Protein AF-K2D8T0-F1 (afdb_monomer)

pLDDT: mean 91.66, std 6.54, range [61.44, 98.5]

Solvent-accessible surface area (backbone atoms only — not comparable to full-atom values): 7777 Å² total; per-residue (Å²): 97,67,28,12,24,49,41,68,53,73,44,98,65,70,32,26,31,49,27,33,19,80,83,37,53,93,60,55,58,32,42,36,39,32,32,23,34,76,63,71,63,53,71,68,39,77,47,49,63,88,61,80,54,50,40,72,18,40,54,71,72,29,89,64,78,94,46,67,41,71,48,74,41,28,38,44,44,76,86,66,28,23,41,36,51,51,66,81,67,52,57,79,94,51,39,65,63,53,41,52,51,48,53,52,48,50,53,54,49,23,65,73,68,76,38,88,77,82,62,71,86,84,52,92,52,57,93,45,98,52,83,70,67,39,83,95

Sequence (136 aa):
MDGIVVSIPTLWSGDYSVQVTADGQMQKWIYETEHLINPTVK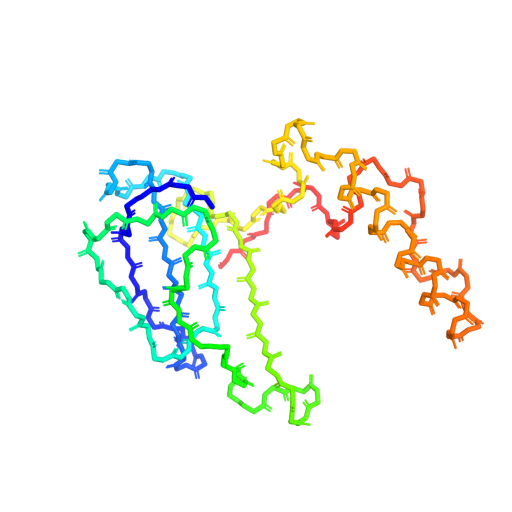VGDRVTAGQIVGEVSDFNHGAPPGFGTVEIGILKGGNPPEHVCPFAYLDPSIKEEVFAKIKAFYKSWEEYQDDTALYNEGEEIPGCLKLDPIKG

Mean predicted aligned error: 4.52 Å

Radius of gyration: 16.31 Å; Cα contacts (8 Å, |Δi|>4): 243; chains: 1; bounding box: 38×35×42 Å

Foldseek 3Di:
DWFFFQDWDQDPLRWTKTWGDHDSHDDQKIKIKPQFDPAPDDRGDIDDPPDDGGHFHCSNQDPPGPDGDIDIFIFGHDVQTWTFQCLVVDDPVCNVVVLVVLLVVLVVVCVVVVHNPPDDSPDPRRPDPDGDTHGD

Secondary structure (DSSP, 8-state):
--EEEEE-PBPTTS-EEEEEESSSS--SEEEEEEEEES-S--TT-EE-TT----EEB-TTT-SSTT--B-EEEEEESSSSPEEE-GGGG--HHHHHHHHHHHHHHHHHHHHHHT-TTSS-TT-SSTT-S-SS-EE-

Structure (mmCIF, N/CA/C/O backbone):
data_AF-K2D8T0-F1
#
_entry.id   AF-K2D8T0-F1
#
loop_
_atom_site.group_PDB
_atom_site.id
_atom_site.type_symbol
_atom_site.label_atom_id
_atom_site.label_alt_id
_atom_site.label_comp_id
_atom_site.label_asym_id
_atom_site.label_entity_id
_atom_site.label_seq_id
_atom_site.pdbx_PDB_ins_code
_atom_site.Cartn_x
_atom_site.Cartn_y
_atom_site.Cartn_z
_atom_site.occupancy
_atom_site.B_iso_or_equiv
_atom_site.auth_seq_id
_atom_site.auth_comp_id
_atom_site.auth_asym_id
_atom_site.auth_atom_id
_atom_site.pdbx_PDB_model_num
ATOM 1 N N . MET A 1 1 ? -3.055 3.503 -8.551 1.00 82.88 1 MET A N 1
ATOM 2 C CA . MET A 1 1 ? -1.868 4.277 -8.948 1.00 82.88 1 MET A CA 1
ATOM 3 C C . MET A 1 1 ? -1.549 3.933 -10.391 1.00 82.88 1 MET A C 1
ATOM 5 O O . MET A 1 1 ? -1.774 2.794 -10.781 1.00 82.88 1 MET A O 1
ATOM 9 N N . ASP A 1 2 ? -1.095 4.913 -11.165 1.00 93.56 2 ASP A N 1
ATOM 10 C CA . ASP A 1 2 ? -0.615 4.692 -12.528 1.00 93.56 2 ASP A CA 1
ATOM 11 C C . ASP A 1 2 ? 0.903 4.516 -12.493 1.00 93.56 2 ASP A C 1
ATOM 13 O O . ASP A 1 2 ? 1.599 5.256 -11.795 1.00 93.56 2 ASP A O 1
ATOM 17 N N . GLY A 1 3 ? 1.433 3.563 -13.254 1.00 96.50 3 GLY A N 1
ATOM 18 C CA . GLY A 1 3 ? 2.870 3.316 -13.265 1.00 96.50 3 GLY A CA 1
ATOM 19 C C . GLY A 1 3 ? 3.273 2.118 -14.104 1.00 96.50 3 GLY A C 1
ATOM 20 O O . GLY A 1 3 ? 2.527 1.663 -14.972 1.00 96.50 3 GLY A O 1
ATOM 21 N N . ILE A 1 4 ? 4.484 1.633 -13.869 1.00 98.25 4 ILE A N 1
ATOM 22 C CA . ILE A 1 4 ? 5.071 0.473 -14.530 1.00 98.25 4 ILE A CA 1
ATOM 23 C C . ILE A 1 4 ? 5.578 -0.484 -13.452 1.00 98.25 4 ILE A C 1
ATOM 25 O O . ILE A 1 4 ? 6.258 -0.068 -12.512 1.00 98.25 4 ILE A O 1
ATOM 29 N N . VAL A 1 5 ? 5.236 -1.765 -13.584 1.00 98.12 5 VAL A N 1
ATOM 30 C CA . VAL A 1 5 ? 5.674 -2.811 -12.655 1.00 98.12 5 VAL A CA 1
ATOM 31 C C . VAL A 1 5 ? 7.193 -2.934 -12.732 1.00 98.12 5 VAL A C 1
ATOM 33 O O . VAL A 1 5 ? 7.738 -3.257 -13.788 1.00 98.12 5 VAL A O 1
ATOM 36 N N . VAL A 1 6 ? 7.879 -2.688 -11.620 1.00 97.12 6 VAL A N 1
ATOM 37 C CA . VAL A 1 6 ? 9.345 -2.731 -11.538 1.00 97.12 6 VAL A CA 1
ATOM 38 C C . VAL A 1 6 ? 9.856 -4.065 -10.999 1.00 97.12 6 VAL A C 1
ATOM 40 O O . VAL A 1 6 ? 10.945 -4.505 -11.363 1.00 97.12 6 VAL A O 1
ATOM 43 N N . SER A 1 7 ? 9.078 -4.725 -10.143 1.00 96.44 7 SER A N 1
ATOM 44 C CA . SER A 1 7 ? 9.463 -5.978 -9.498 1.00 96.44 7 SER A CA 1
ATOM 45 C C . SER A 1 7 ? 8.228 -6.745 -9.031 1.00 96.44 7 SER A C 1
ATOM 47 O O . SER A 1 7 ? 7.185 -6.145 -8.767 1.00 96.44 7 SER A O 1
ATOM 49 N N . ILE A 1 8 ? 8.353 -8.070 -8.943 1.00 97.31 8 ILE A N 1
ATOM 50 C CA . ILE A 1 8 ? 7.348 -8.949 -8.334 1.00 97.31 8 ILE A CA 1
ATOM 51 C C . ILE A 1 8 ? 8.069 -9.959 -7.423 1.00 97.31 8 ILE A C 1
ATOM 53 O O . ILE A 1 8 ? 8.275 -11.106 -7.834 1.00 97.31 8 ILE A O 1
ATOM 57 N N . PRO A 1 9 ? 8.588 -9.545 -6.249 1.00 95.00 9 PRO A N 1
ATOM 58 C CA . PRO A 1 9 ? 9.289 -10.468 -5.366 1.00 95.00 9 PRO A CA 1
ATOM 59 C C . PRO A 1 9 ? 8.322 -11.472 -4.726 1.00 95.00 9 PRO A C 1
ATOM 61 O O . PRO A 1 9 ? 7.171 -11.152 -4.429 1.00 95.00 9 PRO A O 1
ATOM 64 N N . THR A 1 10 ? 8.816 -12.688 -4.487 1.00 95.12 10 THR A N 1
ATOM 65 C CA . THR A 1 10 ? 8.146 -13.666 -3.622 1.00 95.12 10 THR A CA 1
ATOM 66 C C . THR A 1 10 ? 8.444 -13.331 -2.165 1.00 95.12 10 THR A C 1
ATOM 68 O O . THR A 1 10 ? 9.605 -13.143 -1.792 1.00 95.12 10 THR A O 1
ATOM 71 N N . LEU A 1 11 ? 7.396 -13.260 -1.357 1.00 91.25 11 LEU A N 1
ATOM 72 C CA . LEU A 1 11 ? 7.440 -12.982 0.070 1.00 91.25 11 LEU A CA 1
ATOM 73 C C . LEU A 1 11 ? 7.747 -14.258 0.859 1.00 91.25 11 LEU A C 1
ATOM 75 O O . LEU A 1 11 ? 7.688 -15.375 0.340 1.00 91.25 11 LEU A O 1
ATOM 79 N N . TRP A 1 12 ? 8.073 -14.109 2.142 1.00 88.94 12 TRP A N 1
ATOM 80 C CA . TRP A 1 12 ? 8.379 -15.248 3.017 1.00 88.94 12 TRP A CA 1
ATOM 81 C C . TRP A 1 12 ? 7.191 -16.217 3.166 1.00 88.94 12 TRP A C 1
ATOM 83 O O . TRP A 1 12 ? 7.395 -17.411 3.378 1.00 88.94 12 TRP A O 1
ATOM 93 N N . SER A 1 13 ? 5.967 -15.702 3.024 1.00 89.38 13 SER A N 1
ATOM 94 C CA . SER A 1 13 ? 4.689 -16.422 3.003 1.00 89.38 13 SER A CA 1
ATOM 95 C C . SER A 1 13 ? 4.474 -17.246 1.728 1.00 89.38 13 SER A C 1
ATOM 97 O O . SER A 1 13 ? 3.559 -18.062 1.682 1.00 89.38 13 SER A O 1
ATOM 99 N N . GLY A 1 14 ? 5.310 -17.068 0.698 1.00 91.88 14 GLY A N 1
ATOM 100 C CA . GLY A 1 14 ? 5.203 -17.746 -0.597 1.00 91.88 14 GLY A CA 1
ATOM 101 C C . GLY A 1 14 ? 4.276 -17.056 -1.605 1.00 91.88 14 GLY A C 1
ATOM 102 O O . GLY A 1 14 ? 4.254 -17.455 -2.768 1.00 91.88 14 GLY A O 1
ATOM 103 N N . ASP A 1 15 ? 3.554 -16.017 -1.182 1.00 94.56 15 ASP A N 1
ATOM 104 C CA . ASP A 1 15 ? 2.809 -15.107 -2.056 1.00 94.56 15 ASP A CA 1
ATOM 105 C C . ASP A 1 15 ? 3.709 -13.988 -2.610 1.00 94.56 15 ASP A C 1
ATOM 107 O O . ASP A 1 15 ? 4.928 -13.992 -2.423 1.00 94.56 15 ASP A O 1
ATOM 111 N N . TYR A 1 16 ? 3.136 -13.078 -3.392 1.00 96.31 16 TYR A N 1
ATOM 112 C CA . TYR A 1 16 ? 3.865 -12.077 -4.164 1.00 96.31 16 TYR A CA 1
ATOM 113 C C . TYR A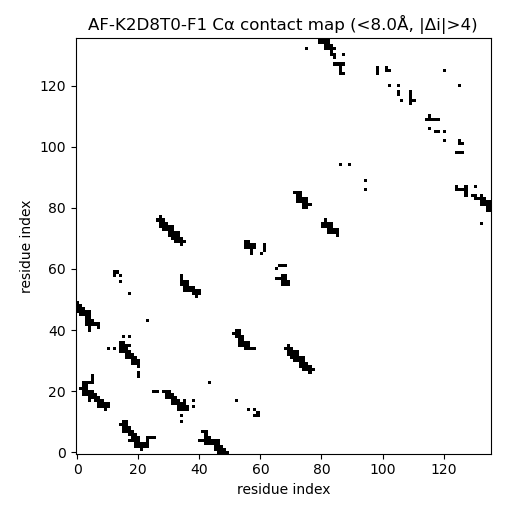 1 16 ? 3.544 -10.655 -3.703 1.00 96.31 16 TYR A C 1
ATOM 115 O O . TYR A 1 16 ? 2.414 -10.350 -3.323 1.00 96.31 16 TYR A O 1
ATOM 123 N N . SER A 1 17 ? 4.532 -9.770 -3.827 1.00 95.69 17 SER A N 1
ATOM 124 C CA . SER A 1 17 ? 4.334 -8.318 -3.805 1.00 95.69 17 SER A CA 1
ATOM 125 C C . SER A 1 17 ? 4.438 -7.784 -5.227 1.00 95.69 17 SER A C 1
ATOM 127 O O . SER A 1 17 ? 5.357 -8.147 -5.952 1.00 95.69 17 SER A O 1
ATOM 129 N N . VAL A 1 18 ? 3.498 -6.953 -5.672 1.00 97.56 18 VAL A N 1
ATOM 130 C CA . VAL A 1 18 ? 3.595 -6.249 -6.959 1.00 97.56 18 VAL A CA 1
ATOM 131 C C . VAL A 1 18 ? 4.089 -4.837 -6.693 1.00 97.56 18 VAL A C 1
ATOM 133 O O . VAL A 1 18 ? 3.384 -4.031 -6.092 1.00 97.56 18 VAL A O 1
ATOM 136 N N . GLN A 1 19 ? 5.293 -4.533 -7.173 1.00 96.38 19 GLN A N 1
ATOM 137 C CA . GLN A 1 19 ? 5.965 -3.256 -6.956 1.00 96.38 19 GLN A CA 1
ATOM 138 C C . GLN A 1 19 ? 5.929 -2.399 -8.218 1.00 96.38 19 GLN A C 1
ATOM 140 O O . GLN A 1 19 ? 6.274 -2.861 -9.310 1.00 96.38 19 GLN A O 1
ATOM 145 N N . VAL A 1 20 ? 5.543 -1.133 -8.076 1.00 97.12 20 VAL A N 1
ATOM 146 C CA . VAL A 1 20 ? 5.295 -0.215 -9.193 1.00 97.12 20 VAL A CA 1
ATOM 147 C C . VAL A 1 20 ? 6.028 1.110 -8.972 1.00 97.12 20 VAL A C 1
ATOM 149 O O . VAL A 1 20 ? 6.014 1.677 -7.876 1.00 97.12 20 VAL A O 1
ATOM 152 N N . THR A 1 21 ? 6.637 1.636 -10.036 1.00 96.31 21 THR A N 1
ATOM 153 C CA . THR A 1 21 ? 7.234 2.982 -10.083 1.00 96.31 21 THR A CA 1
ATOM 154 C C . THR A 1 21 ? 6.739 3.749 -11.307 1.00 96.31 21 THR A C 1
ATOM 156 O O . THR A 1 21 ? 6.155 3.178 -12.227 1.00 96.31 21 THR A O 1
ATOM 159 N N . ALA A 1 22 ? 6.942 5.067 -11.335 1.00 94.19 22 ALA A N 1
ATOM 160 C CA . ALA A 1 22 ? 6.437 5.905 -12.425 1.00 94.19 22 ALA A CA 1
ATOM 161 C C . ALA A 1 22 ? 7.091 5.593 -13.790 1.00 94.19 22 ALA A C 1
ATOM 163 O O . ALA A 1 22 ? 6.438 5.706 -14.829 1.00 94.19 22 ALA A O 1
ATOM 164 N N . ASP A 1 23 ? 8.368 5.200 -13.794 1.00 94.56 23 ASP A N 1
ATOM 165 C CA . ASP A 1 23 ? 9.189 4.989 -14.995 1.00 94.56 23 ASP A CA 1
ATOM 166 C C . ASP A 1 23 ? 9.621 3.528 -15.212 1.00 94.56 23 ASP A C 1
ATOM 168 O O . ASP A 1 23 ? 10.319 3.230 -16.184 1.00 94.56 23 ASP A O 1
ATOM 172 N N . GLY A 1 24 ? 9.210 2.611 -14.331 1.00 93.69 24 GLY A N 1
ATOM 173 C CA . GLY A 1 24 ? 9.580 1.197 -14.400 1.00 93.69 24 GLY A CA 1
ATOM 174 C C . GLY A 1 24 ? 11.038 0.922 -14.037 1.00 93.69 24 GLY A C 1
ATOM 175 O O . GLY A 1 24 ? 11.531 -0.173 -14.298 1.00 93.69 24 GLY A O 1
ATOM 176 N N . GLN A 1 25 ? 11.742 1.900 -13.464 1.00 93.88 25 GLN A N 1
ATOM 177 C CA . GLN A 1 25 ? 13.068 1.718 -12.882 1.00 93.88 25 GLN A CA 1
ATOM 178 C C . GLN A 1 25 ? 12.957 1.553 -11.371 1.00 93.88 25 GLN A C 1
ATOM 180 O O . GLN A 1 25 ? 12.008 2.030 -10.748 1.00 93.88 25 GLN A O 1
ATOM 185 N N . MET A 1 26 ? 13.932 0.872 -10.765 1.00 90.56 26 MET A N 1
ATOM 186 C CA . MET A 1 26 ? 13.991 0.753 -9.310 1.00 90.56 26 MET A CA 1
ATOM 187 C C . MET A 1 26 ? 14.303 2.123 -8.711 1.00 90.56 26 MET A C 1
ATOM 189 O O . MET A 1 26 ? 15.309 2.747 -9.054 1.00 90.56 26 MET A O 1
ATOM 193 N N . GLN A 1 27 ? 13.431 2.600 -7.827 1.00 90.38 27 GLN A N 1
ATOM 194 C CA . GLN A 1 27 ? 13.519 3.937 -7.251 1.00 90.38 27 GLN A CA 1
ATOM 195 C C . GLN A 1 27 ? 13.603 3.882 -5.730 1.00 90.38 27 GLN A C 1
ATOM 197 O O . GLN A 1 27 ? 13.371 2.860 -5.097 1.00 90.38 27 GLN A O 1
ATOM 202 N N . LYS A 1 28 ? 13.912 5.034 -5.129 1.00 90.62 28 LYS A N 1
ATOM 203 C CA . LYS A 1 28 ? 13.811 5.203 -3.676 1.00 90.62 28 LYS A CA 1
ATOM 204 C C . LYS A 1 28 ? 12.373 5.162 -3.175 1.00 90.62 28 LYS A C 1
ATOM 206 O O . LYS A 1 28 ? 12.204 5.037 -1.979 1.00 90.62 28 LYS A O 1
ATOM 211 N N . TRP A 1 29 ? 11.381 5.354 -4.034 1.00 93.38 29 TRP A N 1
ATOM 212 C CA . TRP A 1 29 ? 9.976 5.346 -3.656 1.00 93.38 29 TRP A CA 1
ATOM 213 C C . TRP A 1 29 ? 9.256 4.365 -4.559 1.00 93.38 29 TRP A C 1
ATOM 215 O O . TRP A 1 29 ? 9.294 4.518 -5.780 1.00 93.38 29 TRP A O 1
ATOM 225 N N . ILE A 1 30 ? 8.657 3.346 -3.963 1.00 95.12 30 ILE A N 1
ATOM 226 C CA . ILE A 1 30 ? 7.998 2.261 -4.683 1.00 95.12 30 ILE A CA 1
ATOM 227 C C . ILE A 1 30 ? 6.643 2.060 -4.027 1.00 95.12 30 ILE A C 1
ATOM 229 O O . ILE A 1 30 ? 6.554 1.975 -2.806 1.00 95.12 30 ILE A O 1
ATOM 233 N N . TYR A 1 31 ? 5.591 2.019 -4.836 1.00 94.88 31 TYR A N 1
ATOM 234 C CA . TYR A 1 31 ? 4.288 1.578 -4.358 1.00 94.88 31 TYR A CA 1
ATOM 235 C C . TYR A 1 31 ? 4.232 0.061 -4.440 1.00 94.88 31 TYR A C 1
ATOM 237 O O . TYR A 1 31 ? 4.665 -0.503 -5.448 1.00 94.88 31 TYR A O 1
ATOM 245 N N . GLU A 1 32 ? 3.669 -0.582 -3.428 1.00 94.19 32 GLU A N 1
ATOM 246 C CA . GLU A 1 32 ? 3.516 -2.029 -3.424 1.00 94.19 32 GLU A CA 1
ATOM 247 C C . GLU A 1 32 ? 2.114 -2.483 -3.037 1.00 94.19 32 GLU A C 1
ATOM 249 O O . GLU A 1 32 ? 1.357 -1.794 -2.347 1.00 94.19 32 GLU A O 1
ATOM 254 N N . THR A 1 33 ? 1.776 -3.671 -3.519 1.00 95.50 33 THR A N 1
ATOM 255 C CA . THR A 1 33 ? 0.599 -4.430 -3.107 1.00 95.50 33 THR A CA 1
ATOM 256 C C . THR A 1 33 ? 1.059 -5.844 -2.782 1.00 95.50 33 THR A C 1
ATOM 258 O O . THR A 1 33 ? 1.440 -6.583 -3.691 1.00 95.50 33 THR A O 1
ATOM 261 N N . GLU A 1 34 ? 1.078 -6.184 -1.498 1.00 93.50 34 GLU A N 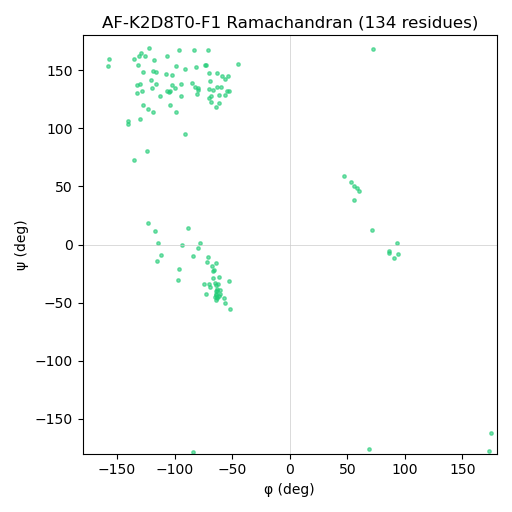1
ATOM 262 C CA . GLU A 1 34 ? 1.584 -7.449 -0.962 1.00 93.50 34 GLU A CA 1
ATOM 263 C C . GLU A 1 34 ? 0.482 -8.476 -0.735 1.00 93.50 34 GLU A C 1
ATOM 265 O O . GLU A 1 34 ? -0.711 -8.161 -0.741 1.00 93.50 34 GLU A O 1
ATOM 270 N N . HIS A 1 35 ? 0.917 -9.715 -0.507 1.00 94.81 35 HIS A N 1
ATOM 271 C CA . HIS A 1 35 ? 0.060 -10.873 -0.282 1.00 94.81 35 HIS A CA 1
ATOM 272 C C . HIS A 1 35 ? -0.894 -11.115 -1.448 1.00 94.81 35 HIS A C 1
ATOM 274 O O . HIS A 1 35 ? -2.094 -11.321 -1.284 1.00 94.81 35 HIS A O 1
ATOM 280 N N . LEU A 1 36 ? -0.336 -11.109 -2.660 1.00 95.81 36 LEU A N 1
ATOM 281 C CA . LEU A 1 36 ? -1.045 -11.485 -3.874 1.00 95.81 36 LEU A CA 1
ATOM 282 C C . LEU A 1 36 ? -0.671 -12.899 -4.317 1.00 95.81 36 LEU A C 1
ATOM 284 O O . LEU A 1 36 ? 0.502 -13.263 -4.368 1.00 95.81 36 LEU A O 1
ATOM 288 N N . ILE A 1 37 ? -1.664 -13.676 -4.726 1.00 95.25 37 ILE A N 1
ATOM 289 C CA . ILE A 1 37 ? -1.502 -14.897 -5.518 1.00 95.25 37 ILE A CA 1
ATOM 290 C C . ILE A 1 37 ? -1.961 -14.638 -6.955 1.00 95.25 37 ILE A C 1
ATOM 292 O O . ILE A 1 37 ? -2.650 -13.659 -7.240 1.00 95.25 37 ILE A O 1
ATOM 296 N N . ASN A 1 38 ? -1.543 -15.503 -7.880 1.00 96.25 38 ASN A N 1
ATOM 297 C CA . ASN A 1 38 ? -1.901 -15.423 -9.300 1.00 96.25 38 ASN A CA 1
ATOM 298 C C . ASN A 1 38 ? -1.746 -14.007 -9.914 1.00 96.25 38 ASN A C 1
ATOM 300 O O . ASN A 1 38 ? -2.732 -13.458 -10.415 1.00 96.25 38 ASN A O 1
ATOM 304 N N . PRO A 1 39 ? -0.543 -13.386 -9.895 1.00 97.12 39 PRO A N 1
ATOM 305 C CA . PRO A 1 39 ? -0.361 -12.058 -10.476 1.00 97.12 39 PRO A CA 1
ATOM 306 C C . PRO A 1 39 ? -0.827 -12.005 -11.937 1.00 97.12 39 PRO A C 1
ATOM 308 O O . PRO A 1 39 ? -0.468 -12.856 -12.753 1.00 97.12 39 PRO A O 1
ATOM 311 N N . THR A 1 40 ? -1.610 -10.985 -12.280 1.00 97.94 40 THR A N 1
ATOM 312 C CA . THR A 1 40 ? -2.152 -10.774 -13.637 1.00 97.94 40 THR A CA 1
ATOM 313 C C . THR A 1 40 ? -1.271 -9.855 -14.487 1.00 97.94 40 THR A C 1
ATOM 315 O O . THR A 1 40 ? -1.585 -9.576 -15.645 1.00 97.94 40 THR A O 1
ATOM 318 N N . VAL A 1 41 ? -0.165 -9.380 -13.912 1.00 97.88 41 VAL A N 1
ATOM 319 C CA . VAL A 1 41 ? 0.812 -8.466 -14.510 1.00 97.88 41 VAL A CA 1
ATOM 320 C C . VAL A 1 41 ? 2.218 -9.058 -14.429 1.00 97.88 41 VAL A C 1
ATOM 322 O O . VAL A 1 41 ? 2.488 -9.960 -13.637 1.00 97.88 41 VAL A O 1
ATOM 325 N N . LYS A 1 42 ? 3.138 -8.530 -15.235 1.00 97.94 42 LYS A N 1
ATOM 326 C CA . LYS A 1 42 ? 4.573 -8.863 -15.199 1.00 97.94 42 LYS A CA 1
ATOM 327 C C . LYS A 1 42 ? 5.422 -7.595 -15.175 1.00 97.94 42 LYS A C 1
ATOM 329 O O . LYS A 1 42 ? 4.960 -6.517 -15.540 1.00 97.94 42 LYS A O 1
ATOM 334 N N . VAL A 1 43 ? 6.688 -7.739 -14.783 1.00 98.25 43 VAL A N 1
ATOM 335 C CA . VAL A 1 43 ? 7.672 -6.646 -14.816 1.00 98.25 43 VAL A CA 1
ATOM 336 C C . VAL A 1 43 ? 7.716 -6.001 -16.206 1.00 98.25 43 VAL A C 1
ATOM 338 O O . VAL A 1 43 ? 7.792 -6.694 -17.222 1.00 98.25 43 VAL A O 1
ATOM 341 N N . GLY A 1 44 ? 7.665 -4.670 -16.236 1.00 98.12 44 GLY A N 1
ATOM 342 C CA . GLY A 1 44 ? 7.606 -3.854 -17.447 1.00 98.12 44 GLY A CA 1
ATOM 343 C C . GLY A 1 44 ? 6.192 -3.533 -17.937 1.00 98.12 44 GLY A C 1
ATOM 344 O O . GLY A 1 44 ? 6.047 -2.652 -18.787 1.00 98.12 44 GLY A O 1
ATOM 345 N N . ASP A 1 45 ? 5.147 -4.179 -17.410 1.00 98.50 45 ASP A N 1
ATOM 346 C CA . ASP A 1 45 ? 3.771 -3.824 -17.759 1.00 98.50 45 ASP A CA 1
ATOM 347 C C . ASP A 1 45 ? 3.397 -2.458 -17.180 1.00 98.50 45 ASP A C 1
ATOM 349 O O . ASP A 1 45 ? 3.724 -2.128 -16.039 1.00 98.50 45 ASP A O 1
ATOM 353 N N . ARG A 1 46 ? 2.658 -1.672 -17.969 1.00 98.25 46 ARG A N 1
ATOM 354 C CA . ARG A 1 46 ? 2.001 -0.458 -17.486 1.00 98.25 46 ARG A CA 1
ATOM 355 C C . ARG A 1 46 ? 0.715 -0.840 -16.759 1.00 98.25 46 ARG A C 1
ATOM 357 O O . ARG A 1 46 ? -0.074 -1.621 -17.286 1.00 98.25 46 ARG A O 1
ATOM 364 N N . VAL A 1 47 ? 0.498 -0.241 -15.597 1.00 97.44 47 VAL A N 1
ATOM 365 C CA . VAL A 1 47 ? -0.726 -0.376 -14.803 1.00 97.44 47 VAL A CA 1
ATOM 366 C C . VAL A 1 47 ? -1.397 0.980 -14.630 1.00 97.44 47 VAL A C 1
ATOM 368 O O . VAL A 1 47 ? -0.723 2.015 -14.602 1.00 97.44 47 VAL A O 1
ATOM 371 N N . THR A 1 48 ? -2.721 0.972 -14.514 1.00 96.31 48 THR A N 1
ATOM 372 C CA . THR A 1 48 ? -3.523 2.152 -14.175 1.00 96.31 48 THR A CA 1
ATOM 373 C C . THR A 1 48 ? -4.267 1.956 -12.859 1.00 96.31 48 THR A C 1
ATOM 375 O O . THR A 1 48 ? -4.491 0.835 -12.394 1.00 96.31 48 THR A O 1
ATOM 378 N N . ALA A 1 49 ? -4.670 3.055 -12.228 1.00 91.31 49 ALA A N 1
ATOM 379 C CA . ALA A 1 49 ? -5.469 3.016 -11.016 1.00 91.31 49 ALA A CA 1
ATOM 380 C C . ALA A 1 49 ? -6.763 2.209 -11.223 1.00 91.31 49 ALA A C 1
ATOM 382 O O . ALA A 1 49 ? -7.516 2.443 -12.166 1.00 91.31 49 ALA A O 1
ATOM 383 N N . GLY A 1 50 ? -7.010 1.256 -10.320 1.00 91.19 50 GLY A N 1
ATOM 384 C CA . GLY A 1 50 ? -8.158 0.347 -10.383 1.00 91.19 50 GLY A CA 1
ATOM 385 C C . GLY A 1 50 ? -7.931 -0.912 -11.227 1.00 91.19 50 GLY A C 1
ATOM 386 O O . GLY A 1 50 ? -8.789 -1.792 -11.222 1.00 91.19 50 GLY A O 1
ATOM 387 N N . GLN A 1 51 ? -6.795 -1.041 -11.921 1.00 96.44 51 GLN A N 1
ATOM 388 C CA . GLN A 1 51 ? -6.445 -2.277 -12.615 1.00 96.44 51 GLN A CA 1
ATOM 389 C C . GLN A 1 51 ? -6.186 -3.405 -11.607 1.00 96.44 51 GLN A C 1
ATOM 391 O O . GLN A 1 51 ? -5.443 -3.239 -10.642 1.00 96.44 51 GLN A O 1
ATOM 396 N N . ILE A 1 52 ? -6.777 -4.571 -11.866 1.00 96.44 52 ILE A N 1
ATOM 397 C CA . ILE A 1 52 ? -6.524 -5.793 -11.097 1.00 96.44 52 ILE A CA 1
ATOM 398 C C . ILE A 1 52 ? -5.103 -6.279 -11.400 1.00 96.44 52 ILE A C 1
ATOM 400 O O . ILE A 1 52 ? -4.765 -6.482 -12.569 1.00 96.44 52 ILE A O 1
ATOM 404 N N . VAL A 1 53 ? -4.299 -6.485 -10.352 1.00 97.12 53 VAL A N 1
ATOM 405 C CA . VAL A 1 53 ? -2.895 -6.940 -10.442 1.00 97.12 53 VAL A CA 1
ATOM 406 C C . VAL A 1 53 ? -2.659 -8.353 -9.892 1.00 97.12 53 VAL A C 1
ATOM 408 O O . VAL A 1 53 ? -1.586 -8.917 -10.098 1.00 97.12 53 VAL A O 1
ATOM 411 N N . GLY A 1 54 ? -3.654 -8.944 -9.229 1.00 96.31 54 GLY A N 1
ATOM 412 C CA . GLY A 1 54 ? -3.593 -10.285 -8.655 1.00 96.31 54 GLY A CA 1
ATOM 413 C C . GLY A 1 54 ? -4.827 -10.59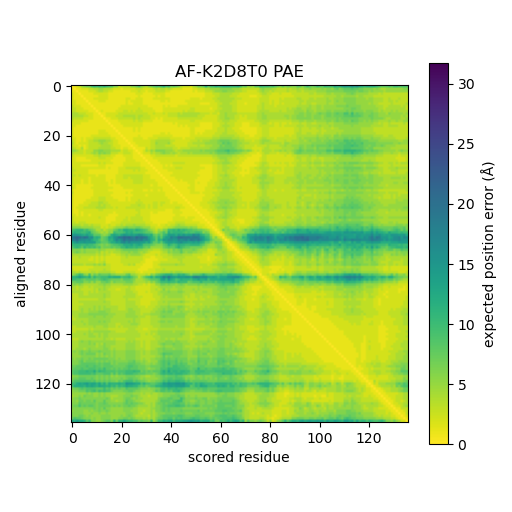7 -7.812 1.00 96.31 54 GLY A C 1
ATOM 414 O O . GLY A 1 54 ? -5.748 -9.782 -7.709 1.00 96.31 54 GLY A O 1
ATOM 415 N N . GLU A 1 55 ? -4.828 -11.779 -7.214 1.00 95.81 55 GLU A N 1
ATOM 416 C CA . GLU A 1 55 ? -5.838 -12.253 -6.269 1.00 95.81 55 GLU A CA 1
ATOM 417 C C . GLU A 1 55 ? -5.295 -12.146 -4.841 1.00 95.81 55 GLU A C 1
ATOM 419 O O . GLU A 1 55 ? -4.105 -12.329 -4.612 1.00 95.81 55 GLU A O 1
ATOM 424 N N . VAL A 1 56 ? -6.157 -11.848 -3.870 1.00 94.31 56 VAL A N 1
ATOM 425 C CA . VAL A 1 56 ? -5.748 -11.735 -2.463 1.00 94.31 56 VAL A CA 1
ATOM 426 C C . VAL A 1 56 ? -5.353 -13.115 -1.924 1.00 94.31 56 VAL A C 1
ATOM 428 O O . VAL A 1 56 ? -6.119 -14.071 -2.048 1.00 94.31 56 VAL A O 1
ATOM 431 N N . SER A 1 57 ? -4.160 -13.206 -1.338 1.00 92.06 57 SER A N 1
ATOM 432 C CA . SER A 1 57 ? -3.621 -14.400 -0.683 1.00 92.06 57 SER A CA 1
ATOM 433 C C . SER A 1 57 ? -4.313 -14.647 0.655 1.00 92.06 57 SER A C 1
ATOM 435 O O . SER A 1 57 ? -4.774 -13.718 1.319 1.00 92.06 57 SER A O 1
ATOM 437 N N . ASP A 1 58 ? -4.321 -15.901 1.100 1.00 88.19 58 ASP A N 1
ATOM 438 C CA . ASP A 1 58 ? -4.650 -16.228 2.487 1.00 88.19 58 ASP A CA 1
ATOM 439 C C . ASP A 1 58 ? -3.479 -15.966 3.448 1.00 88.19 58 ASP A C 1
ATOM 441 O O . ASP A 1 58 ? -3.617 -16.224 4.636 1.00 88.19 58 ASP A O 1
ATOM 445 N N . PHE A 1 59 ? -2.341 -15.460 2.958 1.00 83.62 59 PHE A N 1
ATOM 446 C CA . PHE A 1 59 ? -1.136 -15.164 3.733 1.00 83.62 59 PHE A CA 1
ATOM 447 C C . PHE A 1 59 ? -0.643 -16.365 4.555 1.00 83.62 59 PHE A C 1
ATOM 449 O O . PHE A 1 59 ? -0.465 -16.292 5.772 1.00 83.62 59 PHE A O 1
ATOM 456 N N . ASN A 1 60 ? -0.434 -17.500 3.877 1.00 77.56 60 ASN A N 1
ATOM 457 C CA . ASN A 1 60 ? -0.015 -18.763 4.491 1.00 77.56 60 ASN A CA 1
ATOM 458 C C . ASN A 1 60 ? -0.983 -19.208 5.603 1.00 77.56 60 ASN A C 1
ATOM 460 O O . ASN A 1 60 ? -0.568 -19.550 6.714 1.00 77.56 60 ASN A O 1
ATOM 464 N N . HIS A 1 61 ? -2.280 -19.230 5.288 1.00 73.00 61 HIS A N 1
ATOM 465 C CA . HIS A 1 61 ? -3.353 -19.530 6.246 1.00 73.00 61 HIS A CA 1
ATOM 466 C C . HIS A 1 61 ? -3.396 -18.542 7.426 1.00 73.00 61 HIS A C 1
ATOM 468 O O . HIS A 1 61 ? -3.485 -18.946 8.591 1.00 73.00 61 HIS A O 1
ATOM 474 N N . GLY A 1 62 ? -3.308 -17.250 7.119 1.00 64.75 62 GLY A N 1
ATOM 475 C CA . GLY A 1 62 ? -3.376 -16.129 8.043 1.00 64.75 62 GLY A CA 1
ATOM 476 C C . GLY A 1 62 ? -4.501 -16.252 9.074 1.00 64.75 62 GLY A C 1
ATOM 477 O O . GLY A 1 62 ? -5.499 -16.955 8.900 1.00 64.75 62 GLY A O 1
ATOM 478 N N . ALA A 1 63 ? -4.313 -15.579 10.206 1.00 61.44 63 ALA A N 1
ATOM 479 C CA . ALA A 1 63 ? -5.248 -15.629 11.320 1.00 61.44 63 ALA A CA 1
ATOM 480 C C . ALA A 1 63 ? -6.246 -14.455 11.247 1.00 61.44 63 ALA A C 1
ATOM 482 O O . ALA A 1 63 ? -5.798 -13.309 11.217 1.00 61.44 63 ALA A O 1
ATOM 483 N N . PRO A 1 64 ? -7.573 -14.689 11.310 1.00 72.75 64 PRO A N 1
ATOM 484 C CA . PRO A 1 64 ? -8.254 -15.981 11.433 1.00 72.75 64 PRO A CA 1
ATOM 485 C C . PRO A 1 64 ? -8.405 -16.727 10.087 1.00 72.75 64 PRO A C 1
ATOM 487 O O . PRO A 1 64 ? -8.529 -16.086 9.044 1.00 72.75 64 PRO A O 1
ATOM 490 N N . PRO A 1 65 ? -8.482 -18.076 10.099 1.00 78.44 65 PRO A N 1
ATOM 491 C CA . PRO A 1 65 ? -8.677 -18.862 8.883 1.00 78.44 65 PRO A CA 1
ATOM 492 C C . PRO A 1 65 ? -9.929 -18.452 8.098 1.00 78.44 65 PRO A C 1
ATOM 494 O O . PRO A 1 65 ? -10.982 -18.196 8.683 1.00 78.44 65 PRO A O 1
ATOM 497 N N . GLY A 1 66 ? -9.829 -18.469 6.768 1.00 81.50 66 GLY A N 1
ATOM 498 C CA . GLY A 1 66 ? -10.936 -18.151 5.858 1.00 81.50 66 GLY A CA 1
ATOM 499 C C . GLY A 1 66 ? -11.009 -16.687 5.417 1.00 81.50 66 GLY A C 1
ATOM 500 O O . GLY A 1 66 ? -11.906 -16.342 4.650 1.00 81.50 66 GLY A O 1
ATOM 501 N N . PHE A 1 67 ? -10.072 -15.847 5.859 1.00 83.50 67 PHE A N 1
ATOM 502 C CA . PHE A 1 67 ? -9.915 -14.472 5.392 1.00 83.50 67 PHE A CA 1
ATOM 503 C C . PHE A 1 67 ? -8.676 -14.344 4.506 1.00 83.50 67 PHE A C 1
ATOM 505 O O . PHE A 1 67 ? -7.682 -15.036 4.711 1.00 83.50 67 PHE A O 1
ATOM 512 N N . GLY A 1 68 ? -8.762 -13.460 3.513 1.00 87.88 68 GLY A N 1
ATOM 513 C CA . GLY A 1 68 ? -7.606 -13.032 2.735 1.00 87.88 68 GLY A CA 1
ATOM 514 C C . GLY A 1 68 ? -6.956 -11.801 3.361 1.00 87.88 68 GLY A C 1
ATOM 515 O O . GLY A 1 68 ? -7.648 -10.982 3.973 1.00 87.88 68 GLY A O 1
ATOM 516 N N . THR A 1 69 ? -5.653 -11.653 3.158 1.00 88.44 69 THR A N 1
ATOM 517 C CA . THR A 1 69 ? -4.879 -10.490 3.600 1.00 88.44 69 THR A CA 1
ATOM 518 C C . THR A 1 69 ? -4.257 -9.824 2.389 1.00 88.44 69 THR A C 1
ATOM 520 O O . THR A 1 69 ? -3.689 -10.489 1.531 1.00 88.44 69 THR A O 1
ATOM 523 N N . VAL A 1 70 ? -4.357 -8.502 2.330 1.00 91.06 70 VAL A N 1
ATOM 524 C CA . VAL A 1 70 ? 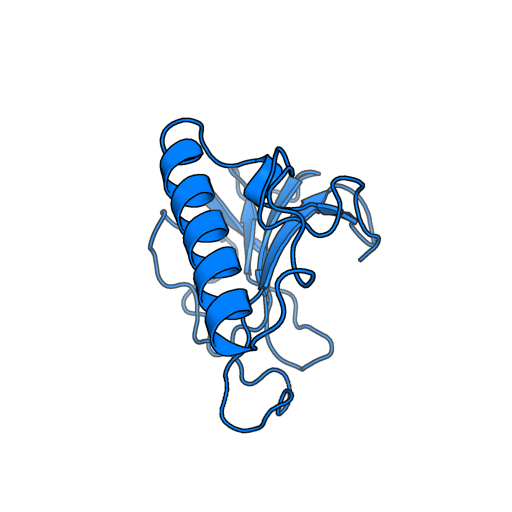-3.639 -7.666 1.370 1.00 91.06 70 VAL A CA 1
ATOM 525 C C . VAL A 1 70 ? -3.026 -6.512 2.140 1.00 91.06 70 VAL A C 1
ATOM 527 O O . VAL A 1 70 ? -3.688 -5.924 2.999 1.00 91.06 70 VAL A O 1
ATOM 530 N N . GLU A 1 71 ? -1.786 -6.171 1.823 1.00 89.50 71 GLU A N 1
ATOM 531 C CA . GLU A 1 71 ? -1.152 -4.965 2.348 1.00 89.50 71 GLU A CA 1
ATOM 532 C C . GLU A 1 71 ? -0.848 -4.012 1.196 1.00 89.50 71 GLU A C 1
ATOM 534 O O . GLU A 1 71 ? -0.435 -4.419 0.109 1.00 89.50 71 GLU A O 1
ATOM 539 N N . ILE A 1 72 ? -1.106 -2.726 1.421 1.00 91.25 72 ILE A N 1
ATOM 540 C CA . ILE A 1 72 ? -0.698 -1.659 0.511 1.00 91.25 72 ILE A CA 1
ATOM 541 C C . ILE A 1 72 ? 0.350 -0.812 1.211 1.00 91.25 72 ILE A C 1
ATOM 543 O O . ILE A 1 72 ? 0.136 -0.326 2.323 1.00 91.25 72 ILE A O 1
ATOM 547 N N . GLY A 1 73 ? 1.477 -0.623 0.542 1.00 90.75 73 GLY A N 1
ATOM 548 C CA . GLY A 1 73 ? 2.651 -0.005 1.134 1.00 90.75 73 GLY A CA 1
ATOM 549 C C . GLY A 1 73 ? 3.286 1.025 0.219 1.00 90.75 73 GLY A C 1
ATOM 550 O O . GLY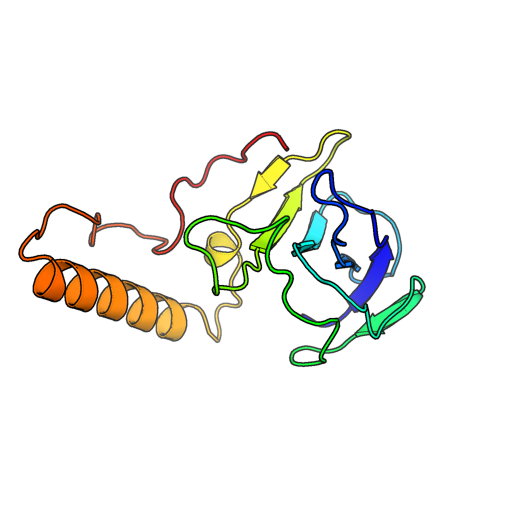 A 1 73 ? 3.080 1.052 -0.999 1.00 90.75 73 GLY A O 1
ATOM 551 N N . ILE A 1 74 ? 4.066 1.905 0.838 1.00 93.88 74 ILE A N 1
ATOM 552 C CA . ILE A 1 74 ? 5.061 2.708 0.141 1.00 93.88 74 ILE A CA 1
ATOM 553 C C . ILE A 1 74 ? 6.413 2.340 0.738 1.00 93.88 74 ILE A C 1
ATOM 555 O O . ILE A 1 74 ? 6.684 2.651 1.900 1.00 93.88 74 ILE A O 1
ATOM 559 N N . LEU A 1 75 ? 7.270 1.728 -0.072 1.00 93.81 75 LEU A N 1
ATOM 560 C CA . LEU A 1 75 ? 8.656 1.469 0.282 1.00 93.81 75 LEU A CA 1
ATOM 561 C C . LEU A 1 75 ? 9.501 2.712 0.031 1.00 93.81 75 LEU A C 1
ATOM 563 O O . LEU A 1 75 ? 9.418 3.345 -1.029 1.00 93.81 75 LEU A O 1
ATOM 567 N N . LYS A 1 76 ? 10.359 3.028 0.998 1.00 93.00 76 LYS A N 1
ATOM 568 C CA . LYS A 1 76 ? 11.289 4.149 0.973 1.00 93.00 76 LYS A CA 1
ATOM 569 C C . LYS A 1 76 ? 12.735 3.679 1.157 1.00 93.00 76 LYS A C 1
ATOM 571 O O . LYS A 1 76 ? 13.138 3.229 2.224 1.00 93.00 76 LYS A O 1
ATOM 576 N N . GLY A 1 77 ? 13.543 3.902 0.123 1.00 87.62 77 GLY A N 1
ATOM 577 C CA . GLY A 1 77 ? 14.984 3.652 0.072 1.00 87.62 77 GLY A CA 1
ATOM 578 C C . GLY A 1 77 ? 15.377 2.169 0.080 1.00 87.62 77 GLY A C 1
ATOM 579 O O . GLY A 1 77 ? 14.528 1.298 0.078 1.00 87.62 77 GLY A O 1
ATOM 580 N N . GLY A 1 78 ? 16.691 1.922 0.113 1.00 70.88 78 GLY A N 1
ATOM 581 C CA . GLY A 1 78 ? 17.312 0.815 0.854 1.00 70.88 78 GLY A CA 1
ATOM 582 C C . GLY A 1 78 ? 17.187 -0.645 0.393 1.00 70.88 78 GLY A C 1
ATOM 583 O O . GLY A 1 78 ? 16.422 -1.016 -0.488 1.00 70.88 78 GLY A O 1
ATOM 584 N N . ASN A 1 79 ? 18.018 -1.459 1.059 1.00 79.94 79 ASN A N 1
ATOM 585 C CA . ASN A 1 79 ? 17.908 -2.909 1.209 1.00 79.94 79 ASN A CA 1
ATOM 586 C C . ASN A 1 79 ? 18.326 -3.276 2.663 1.00 79.94 79 ASN A C 1
ATOM 588 O O . ASN A 1 79 ? 19.526 -3.234 2.961 1.00 79.94 79 ASN A O 1
ATOM 592 N N . PRO A 1 80 ? 17.383 -3.584 3.574 1.00 83.69 80 PRO A N 1
ATOM 593 C CA . PRO A 1 80 ? 15.942 -3.576 3.335 1.00 83.69 80 PRO A CA 1
ATOM 594 C C . PRO A 1 80 ? 15.384 -2.141 3.228 1.00 83.69 80 PRO A C 1
ATOM 596 O O . PRO A 1 80 ? 16.004 -1.201 3.743 1.00 83.69 80 PRO A O 1
ATOM 599 N N . PRO A 1 81 ? 14.260 -1.955 2.521 1.00 89.56 81 PRO A N 1
ATOM 600 C CA . PRO A 1 81 ? 13.542 -0.685 2.460 1.00 89.56 81 PRO A CA 1
ATOM 601 C C . PRO A 1 81 ? 12.848 -0.348 3.790 1.00 89.56 81 PRO A C 1
ATOM 603 O O . PRO A 1 81 ? 12.721 -1.189 4.679 1.00 89.56 81 PRO A O 1
ATOM 606 N N . GLU A 1 82 ? 12.385 0.894 3.934 1.00 92.62 82 GLU A N 1
ATOM 607 C CA . GLU A 1 82 ? 11.470 1.286 5.011 1.00 92.62 82 GLU A CA 1
ATOM 608 C C . GLU A 1 82 ? 10.026 1.350 4.495 1.00 92.62 82 GLU A C 1
ATOM 610 O O . GLU A 1 82 ? 9.775 1.957 3.459 1.00 92.62 82 GLU A O 1
ATOM 615 N N . HIS A 1 83 ? 9.068 0.805 5.237 1.00 91.44 83 HIS A N 1
ATOM 616 C CA . HIS A 1 83 ? 7.641 0.981 4.998 1.00 91.44 83 HIS A CA 1
ATOM 617 C C . HIS A 1 83 ? 7.172 2.328 5.541 1.00 91.44 83 HIS A C 1
ATOM 619 O O . HIS A 1 83 ? 7.458 2.701 6.684 1.00 91.44 83 HIS A O 1
ATOM 625 N N . VAL A 1 84 ? 6.410 3.050 4.729 1.00 93.00 84 VAL A N 1
ATOM 626 C CA . VAL A 1 84 ? 5.805 4.331 5.085 1.00 93.00 84 VAL A CA 1
ATOM 627 C C . VAL A 1 84 ? 4.292 4.228 4.955 1.00 93.00 84 VAL A C 1
ATOM 629 O O . VAL A 1 84 ? 3.780 3.610 4.024 1.00 93.00 84 VAL A O 1
ATOM 632 N N . CYS A 1 85 ? 3.568 4.860 5.881 1.00 91.62 85 CYS A N 1
ATOM 633 C CA . CYS A 1 85 ? 2.115 4.828 5.861 1.00 91.62 85 CYS A CA 1
ATOM 634 C C . CYS A 1 85 ? 1.553 5.467 4.572 1.00 91.62 85 CYS A C 1
ATOM 636 O O . CYS A 1 85 ? 1.775 6.662 4.344 1.00 91.62 85 CYS A O 1
ATOM 638 N N . PRO A 1 86 ? 0.766 4.738 3.758 1.00 92.38 86 PRO A N 1
ATOM 639 C CA . PRO A 1 86 ? 0.236 5.265 2.501 1.00 92.38 86 PRO A CA 1
ATOM 640 C C . PRO A 1 86 ? -0.769 6.404 2.715 1.00 92.38 86 PRO A C 1
ATOM 642 O O . PRO A 1 86 ? -0.857 7.309 1.885 1.00 92.38 86 PRO A O 1
ATOM 645 N N . PHE A 1 87 ? -1.484 6.426 3.846 1.00 93.19 87 PHE A N 1
ATOM 646 C CA . PHE A 1 87 ? -2.462 7.477 4.143 1.00 93.19 87 PHE A CA 1
ATOM 647 C C . PHE A 1 87 ? -1.826 8.865 4.331 1.00 93.19 87 PHE A C 1
ATOM 649 O O . PHE A 1 87 ? -2.484 9.883 4.112 1.00 93.19 87 PHE A O 1
ATOM 656 N N . ALA A 1 88 ? -0.527 8.927 4.647 1.00 92.69 88 ALA A N 1
ATOM 657 C CA . ALA A 1 88 ? 0.218 10.184 4.701 1.00 92.69 88 ALA A CA 1
ATOM 658 C C . ALA A 1 88 ? 0.486 10.793 3.309 1.00 92.69 88 ALA A C 1
ATOM 660 O O . ALA A 1 88 ? 0.812 11.976 3.211 1.00 92.69 88 ALA A O 1
ATOM 661 N N . TYR A 1 89 ? 0.305 10.011 2.239 1.00 91.94 89 TYR A N 1
ATOM 662 C CA . TYR A 1 89 ? 0.638 10.364 0.856 1.00 91.94 89 TYR A CA 1
ATOM 663 C C . TYR A 1 89 ? -0.565 10.275 -0.093 1.00 91.94 89 TYR A C 1
ATOM 665 O O . TYR A 1 89 ? -0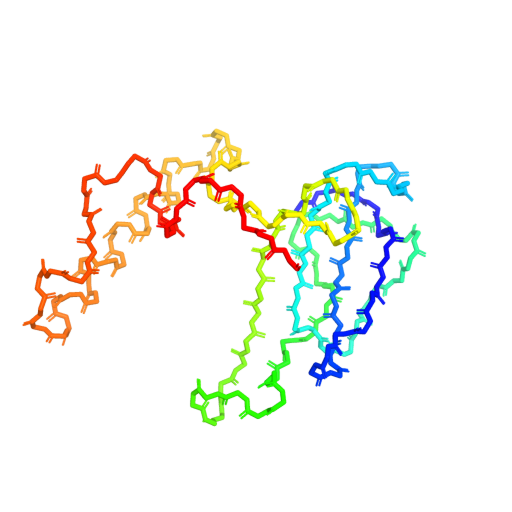.385 10.213 -1.310 1.00 91.94 89 TYR A O 1
ATOM 673 N N . LEU A 1 90 ? -1.793 10.276 0.440 1.00 91.50 90 LEU A N 1
ATOM 674 C CA . LEU A 1 90 ? -2.993 10.349 -0.394 1.00 91.50 90 LEU A CA 1
ATOM 675 C C . LEU A 1 90 ? -2.992 11.611 -1.255 1.00 91.50 90 LEU A C 1
ATOM 677 O O . LEU A 1 90 ? -2.595 12.691 -0.807 1.00 91.50 90 LEU A O 1
ATOM 681 N N . ASP A 1 91 ? -3.532 11.476 -2.464 1.00 90.56 91 ASP A N 1
ATOM 682 C CA . ASP A 1 91 ? -3.803 12.623 -3.319 1.00 90.56 91 ASP A CA 1
ATOM 683 C C . ASP A 1 91 ? -4.783 13.588 -2.615 1.00 90.56 91 ASP A C 1
ATOM 685 O O . ASP A 1 91 ? -5.788 13.133 -2.047 1.00 90.56 91 ASP A O 1
ATOM 689 N N . PRO A 1 92 ? -4.534 14.914 -2.638 1.00 93.81 92 PRO A N 1
ATOM 690 C CA . PRO A 1 92 ? -5.412 15.893 -2.002 1.00 93.81 92 PRO A CA 1
ATOM 691 C C . PRO A 1 92 ? -6.882 15.782 -2.420 1.00 93.81 92 PRO A C 1
ATOM 693 O O . PRO A 1 92 ? -7.755 16.059 -1.602 1.00 93.81 92 PRO A O 1
ATOM 696 N N . SER A 1 93 ? -7.164 15.351 -3.654 1.00 95.12 93 SER A N 1
ATOM 697 C CA . SER A 1 93 ? -8.526 15.214 -4.185 1.00 95.12 93 SER A CA 1
ATOM 698 C C . SER A 1 93 ? -9.364 14.132 -3.500 1.00 95.12 93 SER A C 1
ATOM 700 O O . SER A 1 93 ? -10.587 14.221 -3.530 1.00 95.12 93 SER A O 1
ATOM 702 N N . ILE A 1 94 ? -8.730 13.138 -2.867 1.00 93.25 94 ILE A N 1
ATOM 703 C CA . ILE A 1 94 ? -9.418 12.038 -2.166 1.00 93.25 94 ILE A CA 1
ATOM 704 C C . ILE A 1 94 ? -9.170 12.041 -0.655 1.00 93.25 94 ILE A C 1
ATOM 706 O O . ILE A 1 94 ? -9.854 11.332 0.083 1.00 93.25 94 ILE A O 1
ATOM 710 N N . LYS A 1 95 ? -8.181 12.809 -0.181 1.00 94.62 95 LYS A N 1
ATOM 711 C CA . LYS A 1 95 ? -7.682 12.750 1.198 1.00 94.62 95 LYS A CA 1
ATOM 712 C C . LYS A 1 95 ? -8.781 12.982 2.235 1.00 94.62 95 LYS A C 1
ATOM 714 O O . LYS A 1 95 ? -8.922 12.184 3.155 1.00 94.62 95 LYS A O 1
ATOM 719 N N . GLU A 1 96 ? -9.566 14.046 2.077 1.00 95.31 96 GLU A N 1
ATOM 720 C CA . GLU A 1 96 ? -10.624 14.401 3.031 1.00 95.31 96 GLU A CA 1
ATOM 721 C C . GLU A 1 96 ? -11.712 13.321 3.107 1.00 95.31 96 GLU A C 1
ATOM 723 O O . GLU A 1 96 ? -12.083 12.888 4.198 1.00 95.31 96 GLU A O 1
ATOM 728 N N . GLU A 1 97 ? -12.167 12.824 1.954 1.00 96.56 97 GLU A N 1
ATOM 729 C CA . GLU A 1 97 ? -13.197 11.785 1.879 1.00 96.56 97 GLU A CA 1
ATOM 730 C C . GLU A 1 97 ? -12.724 10.469 2.513 1.00 96.56 97 GLU A C 1
ATOM 732 O O . GLU A 1 97 ? -13.448 9.854 3.301 1.00 96.56 97 GLU A O 1
ATOM 737 N N . VAL A 1 98 ? -11.500 10.036 2.198 1.00 95.25 98 VAL A N 1
ATOM 738 C CA . VAL A 1 98 ? -10.915 8.813 2.763 1.00 95.25 98 VAL A CA 1
ATOM 739 C C . VAL A 1 98 ? -10.740 8.951 4.274 1.00 95.25 98 VAL A C 1
ATOM 741 O O . VAL A 1 98 ? -11.112 8.041 5.013 1.00 95.25 98 VAL A O 1
ATOM 744 N N . PHE A 1 99 ? -10.251 10.093 4.761 1.00 95.69 99 PHE A N 1
ATOM 745 C CA . PHE A 1 99 ? -10.084 10.325 6.198 1.00 95.69 99 PHE A CA 1
ATOM 746 C C . PHE A 1 99 ? -11.420 10.332 6.940 1.00 95.69 99 PHE A C 1
ATOM 748 O O . PHE A 1 99 ? -11.517 9.741 8.017 1.00 95.69 99 PHE A O 1
ATOM 755 N N . ALA A 1 100 ? -12.462 10.933 6.362 1.00 95.19 100 ALA A N 1
ATOM 756 C CA . ALA A 1 100 ? -13.805 10.890 6.931 1.00 95.19 100 ALA A CA 1
ATOM 757 C C . ALA A 1 100 ? -14.331 9.449 7.038 1.00 95.19 100 ALA A C 1
ATOM 759 O O . ALA A 1 100 ? -14.880 9.070 8.073 1.00 95.19 100 ALA A O 1
ATOM 760 N N . LYS A 1 101 ? -14.110 8.620 6.009 1.00 96.19 101 LYS A N 1
ATOM 761 C CA . LYS A 1 101 ? -14.493 7.198 6.012 1.00 96.19 101 LYS A CA 1
ATOM 762 C C . LYS A 1 101 ? -13.742 6.388 7.069 1.00 96.19 101 LYS A C 1
ATOM 764 O O . LYS A 1 101 ? -14.370 5.589 7.756 1.00 96.19 101 LYS A O 1
ATOM 769 N N . ILE A 1 102 ? -12.436 6.609 7.236 1.00 95.06 102 ILE A N 1
ATOM 770 C CA . ILE A 1 102 ? -11.640 5.912 8.262 1.00 95.06 102 ILE A CA 1
ATOM 771 C C . ILE A 1 102 ? -12.119 6.296 9.666 1.00 95.06 102 ILE A C 1
ATOM 773 O O . ILE A 1 102 ? -12.348 5.416 10.489 1.00 95.06 102 ILE A O 1
ATOM 777 N N . LYS A 1 103 ? -12.350 7.586 9.933 1.00 94.81 103 LYS A N 1
ATOM 778 C CA . LYS A 1 103 ? -12.870 8.041 11.234 1.00 94.81 103 LYS A CA 1
ATOM 779 C C . LYS A 1 103 ? -14.267 7.489 11.523 1.00 94.81 103 LYS A C 1
ATOM 781 O O . LYS A 1 103 ? -14.541 7.062 12.639 1.00 94.81 103 LYS A O 1
ATOM 786 N N . ALA A 1 104 ? -15.138 7.436 10.514 1.00 95.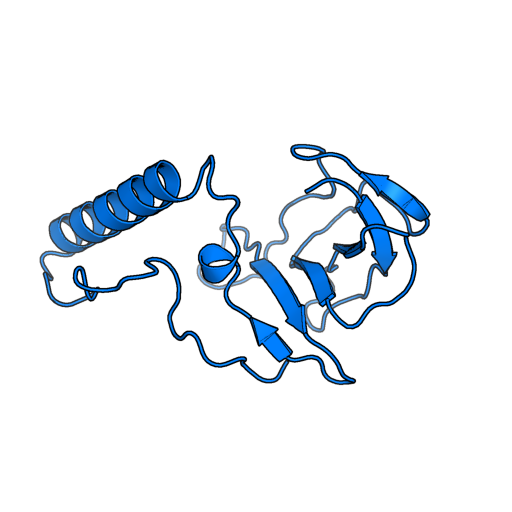25 104 ALA A N 1
ATOM 787 C CA . ALA A 1 104 ? -16.447 6.800 10.650 1.00 95.25 104 ALA A CA 1
ATOM 788 C C . ALA A 1 104 ? -16.332 5.294 10.946 1.00 95.25 104 ALA A C 1
ATOM 790 O O . ALA A 1 104 ? -17.105 4.770 11.751 1.00 95.25 104 ALA A O 1
ATOM 791 N N . PHE A 1 105 ? -15.365 4.606 10.329 1.00 94.81 105 PHE A N 1
ATOM 792 C CA . PHE A 1 105 ? -15.072 3.204 10.618 1.00 94.81 105 PHE A CA 1
ATOM 793 C C . PHE A 1 105 ? -14.585 3.007 12.057 1.00 94.81 105 PHE A C 1
ATOM 795 O O . PHE A 1 105 ? -15.135 2.148 12.740 1.00 94.81 105 PHE A O 1
ATOM 802 N N . TYR A 1 106 ? -13.631 3.817 12.534 1.00 94.88 106 TYR A N 1
ATOM 803 C CA . TYR A 1 106 ? -13.149 3.775 13.922 1.00 94.88 106 TYR A CA 1
ATOM 804 C C . TYR A 1 106 ? -14.301 3.852 14.912 1.00 94.88 106 TYR A C 1
ATOM 806 O O . TYR A 1 106 ? -14.507 2.916 15.679 1.00 94.88 106 TYR A O 1
ATOM 814 N N . LYS A 1 107 ? -15.127 4.892 14.788 1.00 93.88 107 LYS A N 1
ATOM 815 C CA . LYS A 1 107 ? -16.297 5.077 15.641 1.00 93.88 107 LYS A CA 1
ATOM 816 C C . LYS A 1 107 ? -17.255 3.884 15.595 1.00 93.88 107 LYS A C 1
ATOM 818 O O . LYS A 1 107 ? -17.702 3.405 16.629 1.00 93.88 107 LYS A O 1
ATOM 823 N N . SER A 1 108 ? -17.561 3.384 14.396 1.00 95.62 108 SER A N 1
ATOM 824 C CA . SER A 1 108 ? -18.478 2.245 14.238 1.00 95.62 108 SER A CA 1
ATOM 825 C C . SER A 1 108 ? -17.921 0.965 14.870 1.00 95.62 108 SER A C 1
ATOM 827 O O . SER A 1 108 ? -18.680 0.148 15.388 1.00 95.62 108 SER A O 1
ATOM 829 N N . TRP A 1 109 ? -16.601 0.770 14.816 1.00 95.62 109 TRP A N 1
ATOM 830 C CA . TRP A 1 109 ? -15.938 -0.382 15.418 1.00 95.62 109 TRP A CA 1
ATOM 831 C C . TRP A 1 109 ? -15.904 -0.291 16.943 1.00 95.62 109 TRP A C 1
ATOM 833 O O . TRP A 1 109 ? -16.205 -1.274 17.611 1.00 95.62 109 TRP A O 1
ATOM 843 N N . GLU A 1 110 ? -15.604 0.884 17.489 1.00 95.88 110 GLU A N 1
ATOM 844 C CA . GLU A 1 110 ? -15.647 1.148 18.931 1.00 95.88 110 GLU A CA 1
ATOM 845 C C . GLU A 1 110 ? -17.050 0.956 19.511 1.00 95.88 110 GLU A C 1
ATOM 847 O O . GLU A 1 110 ? -17.211 0.280 20.525 1.00 95.88 110 GLU A O 1
ATOM 852 N N . GLU A 1 111 ? -18.081 1.463 18.827 1.00 96.25 111 GLU A N 1
ATOM 853 C CA . GLU A 1 111 ? -19.485 1.234 19.193 1.00 96.25 111 GLU A CA 1
ATOM 854 C C . GLU A 1 111 ? -19.849 -0.258 19.166 1.00 96.25 111 GLU A C 1
ATOM 856 O O . GLU A 1 111 ? -20.571 -0.737 20.038 1.00 96.25 111 GLU A O 1
ATOM 861 N N . TYR A 1 112 ? -19.345 -1.009 18.182 1.00 96.81 112 TYR A N 1
ATOM 862 C CA . TYR A 1 112 ? -19.576 -2.451 18.087 1.00 96.81 112 TYR A CA 1
ATOM 863 C C . TYR A 1 112 ? -18.862 -3.245 19.193 1.00 96.81 112 TYR A C 1
ATOM 865 O O . TYR A 1 112 ? -19.402 -4.243 19.671 1.00 96.81 112 TYR A O 1
ATOM 873 N N . GLN A 1 113 ? -17.659 -2.822 19.588 1.00 96.69 113 GLN A N 1
ATOM 874 C CA . GLN A 1 113 ? -16.858 -3.470 20.634 1.00 96.69 113 GLN A CA 1
ATOM 875 C C . GLN A 1 113 ? -17.237 -3.028 22.056 1.00 96.69 113 GLN A C 1
ATOM 877 O O . GLN A 1 113 ? -16.773 -3.651 23.009 1.00 96.69 113 GLN A O 1
ATOM 882 N N . ASP A 1 114 ? -18.073 -1.992 22.200 1.00 96.56 114 ASP A N 1
ATOM 883 C CA . ASP A 1 114 ? -18.355 -1.318 23.477 1.00 96.56 114 ASP A CA 1
ATOM 884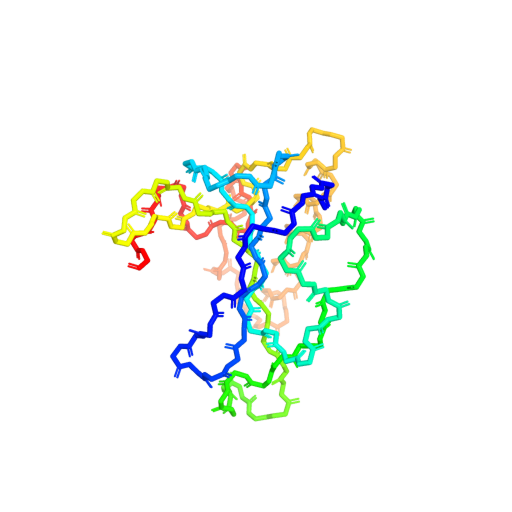 C C . ASP A 1 114 ? -17.064 -0.813 24.164 1.00 96.56 114 ASP A C 1
ATOM 886 O O . ASP A 1 114 ? -16.905 -0.881 25.383 1.00 96.56 114 ASP A O 1
ATOM 890 N N . ASP A 1 115 ? -16.114 -0.317 23.360 1.00 95.62 115 ASP A N 1
ATOM 891 C CA . ASP A 1 115 ? -14.819 0.213 23.805 1.00 95.62 115 ASP A CA 1
ATOM 892 C C . ASP A 1 115 ? -14.445 1.464 22.998 1.00 95.62 115 ASP A C 1
ATOM 894 O O . ASP A 1 115 ? -14.056 1.371 21.837 1.00 95.62 115 ASP A O 1
ATOM 898 N N . THR A 1 116 ? -14.549 2.641 23.621 1.00 92.06 116 THR A N 1
ATOM 899 C CA . THR A 1 116 ? -14.279 3.953 22.998 1.00 92.06 116 THR A CA 1
ATOM 900 C C . THR A 1 116 ? -12.814 4.392 23.086 1.00 92.06 116 THR A C 1
ATOM 902 O O . THR A 1 116 ? -12.526 5.585 22.987 1.00 92.06 116 THR A O 1
ATOM 905 N N . ALA A 1 117 ? -11.894 3.488 23.428 1.00 92.88 117 ALA A N 1
ATOM 906 C CA . ALA A 1 117 ? -10.475 3.798 23.606 1.00 92.88 117 ALA A CA 1
ATOM 907 C C . ALA A 1 117 ? -9.567 3.056 22.611 1.00 92.88 117 ALA A C 1
ATOM 909 O O . ALA A 1 117 ? -8.345 3.054 22.788 1.00 92.88 117 ALA A O 1
ATOM 910 N N . LEU A 1 118 ? -10.140 2.424 21.580 1.00 91.81 118 LEU A N 1
ATOM 911 C CA . LEU A 1 118 ? -9.391 1.631 20.602 1.00 91.81 118 LEU A CA 1
ATOM 912 C C . LEU A 1 118 ? -8.610 2.512 19.623 1.00 91.81 118 LEU A C 1
ATOM 914 O O . LEU A 1 118 ? -7.512 2.133 19.208 1.00 91.81 118 LEU A O 1
ATOM 918 N N . TYR A 1 119 ? -9.147 3.676 19.263 1.00 92.00 119 TYR A N 1
ATOM 919 C CA . TYR A 1 119 ? -8.554 4.589 18.294 1.00 92.00 119 TYR A CA 1
ATOM 920 C C . TYR A 1 119 ? -8.419 6.009 18.843 1.00 92.00 119 TYR A C 1
ATOM 922 O O . TYR A 1 119 ? -9.222 6.508 19.625 1.00 92.00 119 TYR A O 1
ATOM 930 N N . ASN A 1 120 ? -7.387 6.712 18.378 1.00 87.38 120 ASN A N 1
ATOM 931 C CA . ASN A 1 120 ? -7.216 8.129 18.662 1.00 87.38 120 ASN A CA 1
ATOM 932 C C . ASN A 1 120 ? -7.896 8.972 17.570 1.00 87.38 120 ASN A C 1
ATOM 934 O O . ASN A 1 120 ? -7.306 9.288 16.537 1.00 87.38 120 ASN A O 1
ATOM 938 N N . GLU A 1 121 ? -9.143 9.386 17.801 1.00 81.06 121 GLU A N 1
ATOM 939 C CA . GLU A 1 121 ? -9.923 10.176 16.830 1.00 81.06 121 GLU A CA 1
ATOM 940 C C . GLU A 1 121 ? -9.333 11.574 16.527 1.00 81.06 121 GLU A C 1
ATOM 942 O O . GLU A 1 121 ? -9.685 12.211 15.523 1.00 81.06 121 GLU A O 1
ATOM 947 N N . GLY A 1 122 ? -8.411 12.048 17.374 1.00 83.94 122 GLY A N 1
ATOM 948 C CA . GLY A 1 122 ? -7.689 13.312 17.218 1.00 83.94 122 GLY A CA 1
ATOM 949 C C . GLY A 1 122 ? -6.518 13.263 16.233 1.00 83.94 122 GLY A C 1
ATOM 950 O O . GLY A 1 122 ? -5.894 14.298 15.995 1.00 83.94 122 GLY A O 1
ATOM 951 N N . GLU A 1 123 ? -6.201 12.102 15.655 1.00 86.81 123 GLU A N 1
ATOM 952 C CA . GLU A 1 123 ? -5.111 11.969 14.687 1.00 86.81 123 GLU A CA 1
ATOM 953 C C . GLU A 1 123 ? -5.350 12.795 13.414 1.00 86.81 123 GLU A C 1
ATOM 955 O O . GLU A 1 123 ? -6.438 12.812 12.819 1.00 86.81 123 GLU A O 1
ATOM 960 N N . GLU A 1 124 ? -4.285 13.475 12.976 1.00 88.25 124 GLU A N 1
ATOM 961 C CA . GLU A 1 124 ? -4.274 14.258 11.737 1.00 88.25 124 GLU A CA 1
ATOM 962 C C . GLU A 1 124 ? -4.323 13.353 10.497 1.00 88.25 124 GLU A C 1
ATOM 964 O O . GLU A 1 124 ? -4.939 13.704 9.489 1.00 88.25 124 GLU A O 1
ATOM 969 N N . ILE A 1 125 ? -3.698 12.175 10.581 1.00 92.75 125 ILE A N 1
ATOM 970 C CA . ILE A 1 125 ? -3.600 11.196 9.495 1.00 92.75 125 ILE A CA 1
ATOM 971 C C . ILE A 1 125 ? -4.177 9.864 10.002 1.00 92.75 125 ILE A C 1
ATOM 973 O O . ILE A 1 125 ? -3.417 8.988 10.419 1.00 92.75 125 ILE A O 1
ATOM 977 N N . PRO A 1 126 ? -5.515 9.712 10.004 1.00 93.06 126 PRO A N 1
ATOM 978 C CA . PRO A 1 126 ? -6.154 8.473 10.428 1.00 93.06 126 PRO A CA 1
ATOM 979 C C . PRO A 1 126 ? -5.761 7.324 9.488 1.00 93.06 126 PRO A C 1
ATOM 981 O O . PRO A 1 126 ? -5.556 7.523 8.288 1.00 93.06 126 PRO A O 1
ATOM 984 N N . GLY A 1 127 ? -5.670 6.113 10.030 1.00 89.12 127 GLY A N 1
ATOM 985 C CA . GLY A 1 127 ? -5.234 4.915 9.304 1.00 89.12 127 GLY A CA 1
ATOM 986 C C . GLY A 1 127 ? -3.739 4.618 9.429 1.00 89.12 127 GLY A C 1
ATOM 987 O O . GLY A 1 127 ? -3.305 3.547 9.010 1.00 89.12 127 GLY A O 1
ATOM 988 N N . CYS A 1 128 ? -2.950 5.520 10.018 1.00 89.50 128 CYS A N 1
ATOM 989 C CA . CYS A 1 128 ? -1.528 5.306 10.273 1.00 89.50 128 CYS A CA 1
ATOM 990 C C . CYS A 1 128 ? -1.269 5.004 11.748 1.00 89.50 128 CYS A C 1
ATOM 992 O O . CYS A 1 128 ? -1.453 5.872 12.588 1.00 89.50 128 CYS A O 1
ATOM 994 N N . LEU A 1 129 ? -0.709 3.831 12.056 1.00 84.31 129 LEU A N 1
ATOM 995 C CA . LEU A 1 129 ? -0.248 3.529 13.419 1.00 84.31 129 LEU A CA 1
ATOM 996 C C . LEU A 1 129 ? 0.879 4.476 13.880 1.00 84.31 129 LEU A C 1
ATOM 998 O O . LEU A 1 129 ? 0.996 4.800 15.058 1.00 84.31 129 LEU A O 1
ATOM 1002 N N . LYS A 1 130 ? 1.742 4.894 12.948 1.00 87.38 130 LYS A N 1
ATOM 1003 C CA . LYS A 1 130 ? 2.772 5.917 13.150 1.00 87.38 130 LYS A CA 1
ATOM 1004 C C . LYS A 1 130 ? 3.173 6.544 11.817 1.00 87.38 130 LYS A C 1
ATOM 1006 O O . LYS A 1 130 ? 2.966 5.949 10.759 1.00 87.38 130 LYS A O 1
ATOM 1011 N N . LEU A 1 131 ? 3.768 7.734 11.881 1.00 89.38 131 LEU A N 1
ATOM 1012 C CA . LEU A 1 131 ? 4.247 8.468 10.703 1.00 89.38 131 LEU A CA 1
ATOM 1013 C C . LEU A 1 131 ? 5.734 8.250 10.417 1.00 89.38 131 LEU A C 1
ATOM 1015 O O . LEU A 1 131 ? 6.175 8.440 9.284 1.00 89.38 131 LEU A O 1
ATOM 1019 N N . ASP A 1 132 ? 6.497 7.824 11.423 1.00 90.94 132 ASP A N 1
ATOM 1020 C CA . ASP A 1 132 ? 7.894 7.463 11.232 1.00 90.94 132 ASP A CA 1
ATOM 1021 C C . ASP A 1 132 ? 8.005 6.166 10.414 1.00 90.94 132 ASP A C 1
ATOM 1023 O O . ASP A 1 132 ? 7.311 5.190 10.735 1.00 90.94 132 ASP A O 1
ATOM 1027 N N . PRO A 1 133 ? 8.893 6.114 9.402 1.00 88.75 133 PRO A N 1
ATOM 1028 C CA . PRO A 1 133 ? 9.124 4.906 8.622 1.00 88.75 133 PRO A CA 1
ATOM 1029 C C . PRO A 1 133 ? 9.459 3.687 9.498 1.00 88.75 133 PRO A C 1
ATOM 1031 O O . PRO A 1 133 ? 10.103 3.790 10.549 1.00 88.75 133 PRO A O 1
ATOM 1034 N N . ILE A 1 134 ? 9.006 2.511 9.072 1.00 88.62 134 ILE A N 1
ATOM 1035 C CA . ILE A 1 134 ? 9.263 1.228 9.737 1.00 88.62 134 ILE A CA 1
ATOM 1036 C C . ILE A 1 134 ? 10.262 0.457 8.898 1.00 88.62 134 ILE A C 1
ATOM 1038 O O . ILE A 1 134 ? 10.067 0.316 7.702 1.00 88.62 134 ILE A O 1
ATOM 1042 N N . LYS A 1 135 ? 11.307 -0.092 9.507 1.00 86.06 135 LYS A N 1
ATOM 1043 C CA . LYS A 1 135 ? 12.211 -0.983 8.783 1.00 86.06 135 LYS A CA 1
ATOM 1044 C C . LYS A 1 135 ? 11.445 -2.217 8.272 1.00 86.06 135 LYS A C 1
ATOM 1046 O O . LYS A 1 135 ? 10.748 -2.844 9.070 1.00 86.06 135 LYS A O 1
ATOM 1051 N N . GLY A 1 136 ? 11.574 -2.514 6.978 1.00 73.38 136 GLY A N 1
ATOM 1052 C CA . GLY A 1 136 ? 11.111 -3.754 6.348 1.00 73.38 136 GLY A CA 1
ATOM 1053 C C . GLY A 1 136 ? 12.101 -4.905 6.439 1.00 73.38 136 GLY A C 1
ATOM 1054 O O . GLY A 1 136 ? 13.223 -4.716 6.977 1.00 73.38 136 GLY A O 1
#

Nearest PDB structures (foldseek):
  5kqc-assembly1_A  TM=6.976E-01  e=1.805E-03  Staphylococcus aureus
  4bh5-assembly4_D  TM=7.763E-01  e=2.101E-02  Escherichia coli K-12
  6rqf-assembly1_C  TM=3.714E-01  e=1.987E+00  Spinacia oleracea